Protein AF-A0A950U4D6-F1 (afdb_monomer_lite)

pLDDT: mean 88.66, std 11.43, range [41.78, 97.31]

Structure (mmCIF, N/CA/C/O backbone):
data_AF-A0A950U4D6-F1
#
_entry.id   AF-A0A950U4D6-F1
#
loop_
_atom_site.group_PDB
_atom_site.id
_atom_site.type_symbol
_atom_site.label_atom_id
_atom_site.label_alt_id
_atom_site.label_comp_id
_atom_site.label_asym_id
_atom_site.label_entity_id
_atom_site.label_seq_id
_atom_site.pdbx_PDB_ins_code
_atom_site.Cartn_x
_atom_site.Cartn_y
_atom_site.Cartn_z
_atom_site.occupancy
_atom_site.B_iso_or_equiv
_atom_site.auth_seq_id
_atom_site.auth_comp_id
_atom_site.auth_asym_id
_atom_site.auth_atom_id
_atom_site.pdbx_PDB_model_num
ATOM 1 N N . MET A 1 1 ? -12.242 -14.597 -13.739 1.00 51.59 1 MET A N 1
ATOM 2 C CA . MET A 1 1 ? -12.085 -13.831 -14.988 1.00 51.59 1 MET A CA 1
ATOM 3 C C . MET A 1 1 ? -11.994 -12.369 -14.592 1.00 51.59 1 MET A C 1
ATOM 5 O O . MET A 1 1 ? -12.836 -11.938 -13.807 1.00 51.59 1 MET A O 1
ATOM 9 N N . LEU A 1 2 ? -10.915 -11.690 -14.978 1.00 62.03 2 LEU A N 1
ATOM 10 C CA . LEU A 1 2 ? -10.779 -10.239 -14.820 1.00 62.03 2 LEU A CA 1
ATOM 11 C C . LEU A 1 2 ? -11.872 -9.569 -15.661 1.00 62.03 2 LEU A C 1
ATOM 13 O O . LEU A 1 2 ? -12.294 -10.150 -16.662 1.00 62.03 2 LEU A O 1
ATOM 17 N N . ASP A 1 3 ? -12.410 -8.440 -15.212 1.00 77.00 3 ASP A N 1
ATOM 18 C CA . ASP A 1 3 ? -13.328 -7.679 -16.060 1.00 77.00 3 ASP A CA 1
ATOM 19 C C . ASP A 1 3 ? -12.555 -6.725 -16.990 1.00 77.00 3 ASP A C 1
ATOM 21 O O . ASP A 1 3 ? -11.350 -6.532 -16.849 1.00 77.00 3 ASP A O 1
ATOM 25 N N . GLY A 1 4 ? -13.233 -6.128 -17.973 1.00 64.38 4 GLY A N 1
ATOM 26 C CA . GLY A 1 4 ? -12.565 -5.262 -18.954 1.00 64.38 4 GLY A CA 1
ATOM 27 C C . GLY A 1 4 ? -11.947 -3.984 -18.365 1.00 64.38 4 GLY A C 1
ATOM 28 O O . GLY A 1 4 ? -11.160 -3.330 -19.041 1.00 64.38 4 GLY A O 1
ATOM 29 N N . ARG A 1 5 ? -12.288 -3.601 -17.123 1.00 72.31 5 ARG A N 1
ATOM 30 C CA . ARG A 1 5 ? -11.615 -2.499 -16.416 1.00 72.31 5 ARG A CA 1
ATOM 31 C C . ARG A 1 5 ? -10.352 -2.990 -15.727 1.00 72.31 5 ARG A C 1
ATOM 33 O O . ARG A 1 5 ? -9.352 -2.280 -15.763 1.00 72.31 5 ARG A O 1
ATOM 40 N N . ASP A 1 6 ? -10.398 -4.187 -15.146 1.00 75.81 6 ASP A N 1
ATOM 41 C CA . ASP A 1 6 ? -9.223 -4.840 -14.575 1.00 75.81 6 ASP A CA 1
ATOM 42 C C . ASP A 1 6 ? -8.119 -4.979 -15.645 1.00 75.81 6 ASP A C 1
ATOM 44 O O . ASP A 1 6 ? -6.973 -4.631 -15.390 1.00 75.81 6 ASP A O 1
ATOM 48 N N . GLU A 1 7 ? -8.459 -5.413 -16.864 1.00 75.00 7 GLU A N 1
ATOM 49 C CA . GLU A 1 7 ? -7.490 -5.574 -17.965 1.00 75.00 7 GLU A CA 1
ATOM 50 C C . GLU A 1 7 ? -6.822 -4.253 -18.377 1.00 75.00 7 GLU A C 1
ATOM 52 O O . GLU A 1 7 ? -5.604 -4.209 -18.530 1.00 75.00 7 GLU A O 1
ATOM 57 N N . LEU A 1 8 ? -7.588 -3.161 -18.476 1.00 72.75 8 LEU A N 1
ATOM 58 C CA . LEU A 1 8 ? -7.057 -1.844 -18.844 1.00 72.75 8 LEU A CA 1
ATOM 59 C C . LEU A 1 8 ? -6.058 -1.309 -17.803 1.00 72.75 8 LEU A C 1
ATOM 61 O O . LEU A 1 8 ? -5.018 -0.767 -18.161 1.00 72.75 8 LEU A O 1
ATOM 65 N N . VAL A 1 9 ? -6.347 -1.498 -16.511 1.00 77.50 9 VAL A N 1
ATOM 66 C CA . VAL A 1 9 ? -5.447 -1.080 -15.421 1.00 77.50 9 VAL A CA 1
ATOM 67 C C . VAL A 1 9 ? -4.140 -1.871 -15.448 1.00 77.50 9 VAL A C 1
ATOM 69 O O . VAL A 1 9 ? -3.069 -1.310 -15.219 1.00 77.50 9 VAL A O 1
ATOM 72 N N . LEU A 1 10 ? -4.213 -3.177 -15.718 1.00 80.56 10 LEU A N 1
ATOM 73 C CA . LEU A 1 10 ? -3.020 -4.016 -15.819 1.00 80.56 10 LEU A CA 1
ATOM 74 C C . LEU A 1 10 ? -2.191 -3.649 -17.059 1.00 80.56 10 LEU A C 1
ATOM 76 O O . LEU A 1 10 ? -0.965 -3.616 -16.975 1.00 80.56 10 LEU A O 1
ATOM 80 N N . ASP A 1 11 ? -2.839 -3.314 -18.175 1.00 80.25 11 ASP A N 1
ATOM 81 C CA . ASP A 1 11 ? -2.165 -2.844 -19.388 1.00 80.25 11 ASP A CA 1
ATOM 82 C C . ASP A 1 11 ? -1.452 -1.500 -19.173 1.00 80.25 11 ASP A C 1
ATOM 84 O O . ASP A 1 11 ? -0.295 -1.361 -19.577 1.00 80.25 11 ASP A O 1
ATOM 88 N N . ASP A 1 12 ? -2.090 -0.546 -18.488 1.00 80.25 12 ASP A N 1
ATOM 89 C CA . ASP A 1 12 ? -1.487 0.748 -18.136 1.00 80.25 12 ASP A CA 1
ATOM 90 C C . ASP A 1 12 ? -0.263 0.572 -17.225 1.00 80.25 12 ASP A C 1
ATOM 92 O O . ASP A 1 12 ? 0.761 1.237 -17.391 1.00 80.25 12 ASP A O 1
ATOM 96 N N . LEU A 1 13 ? -0.326 -0.375 -16.283 1.00 83.44 13 LEU A N 1
ATOM 97 C CA . LEU A 1 13 ? 0.818 -0.727 -15.443 1.00 83.44 13 LEU A CA 1
ATOM 98 C C . LEU A 1 13 ? 1.955 -1.372 -16.243 1.00 83.44 13 LEU A C 1
ATOM 100 O O . LEU A 1 13 ? 3.110 -1.253 -15.849 1.00 83.44 13 LEU A O 1
ATOM 104 N N . MET A 1 14 ? 1.674 -2.033 -17.364 1.00 84.25 14 MET A N 1
ATOM 105 C CA . MET A 1 14 ? 2.697 -2.712 -18.165 1.00 84.25 14 MET A CA 1
ATOM 106 C C . MET A 1 14 ? 3.239 -1.880 -19.328 1.00 84.25 14 MET A C 1
ATOM 108 O O . MET A 1 14 ? 4.157 -2.335 -20.014 1.00 84.25 14 MET A O 1
ATOM 112 N N . ARG A 1 15 ? 2.704 -0.680 -19.574 1.00 73.12 15 ARG A N 1
ATOM 113 C CA . ARG A 1 15 ? 3.118 0.164 -20.697 1.00 73.12 15 ARG A CA 1
ATOM 114 C C . ARG A 1 15 ? 3.259 1.617 -20.277 1.00 73.12 15 ARG A C 1
ATOM 116 O O . ARG A 1 15 ? 2.273 2.343 -20.218 1.00 73.12 15 ARG A O 1
ATOM 123 N N . ASP A 1 16 ? 4.497 2.078 -20.129 1.00 65.50 16 ASP A N 1
ATOM 124 C CA . ASP A 1 16 ? 4.794 3.482 -20.377 1.00 65.50 16 ASP A CA 1
ATOM 125 C C . ASP A 1 16 ? 5.305 3.659 -21.819 1.00 65.50 16 ASP A C 1
ATOM 127 O O . ASP A 1 16 ? 5.953 2.788 -22.403 1.00 65.50 16 ASP A O 1
ATOM 131 N N . GLY A 1 17 ? 4.972 4.784 -22.454 1.00 60.47 17 GLY A N 1
ATOM 132 C CA . GLY A 1 17 ? 5.409 5.093 -23.823 1.00 60.47 17 GLY A CA 1
ATOM 133 C C . GLY A 1 17 ? 6.928 5.295 -23.975 1.00 60.47 17 GLY A C 1
ATOM 134 O O . GLY A 1 17 ? 7.375 5.681 -25.054 1.00 60.47 17 GLY A O 1
ATOM 135 N N . SER A 1 18 ? 7.710 5.065 -22.914 1.00 62.53 18 SER A N 1
ATOM 136 C CA . SER A 1 18 ? 9.160 5.258 -22.804 1.00 62.53 18 SER A CA 1
ATOM 137 C C . SER A 1 18 ? 9.949 3.953 -22.629 1.00 62.53 18 SER A C 1
ATOM 139 O O . SER A 1 18 ? 11.169 4.002 -22.467 1.00 62.53 18 SER A O 1
ATOM 141 N N . GLY A 1 19 ? 9.296 2.790 -22.718 1.00 65.06 19 GLY A N 1
ATOM 142 C CA . GLY A 1 19 ? 9.954 1.480 -22.681 1.00 65.06 19 GLY A CA 1
ATOM 143 C C . GLY A 1 19 ? 10.182 0.905 -21.279 1.00 65.06 19 GLY A C 1
ATOM 144 O O . GLY A 1 19 ? 10.827 -0.137 -21.172 1.00 65.06 19 GLY A O 1
ATOM 145 N N . HIS A 1 20 ? 9.642 1.539 -20.234 1.00 69.44 20 HIS A N 1
ATOM 146 C CA . HIS A 1 20 ? 9.528 0.978 -18.884 1.00 69.44 20 HIS A CA 1
ATOM 147 C C . HIS A 1 20 ? 8.055 0.610 -18.608 1.00 69.44 20 HIS A C 1
ATOM 149 O O . HIS A 1 20 ? 7.161 0.899 -19.412 1.00 69.44 20 HIS A O 1
ATOM 155 N N . GLY A 1 21 ? 7.772 -0.083 -17.501 1.00 83.88 21 GLY A N 1
ATOM 156 C CA . GLY A 1 21 ? 6.380 -0.239 -17.066 1.00 83.88 21 GLY A CA 1
ATOM 157 C C . GLY A 1 21 ? 5.803 1.083 -16.553 1.00 83.88 21 GLY A C 1
ATOM 158 O O . GLY A 1 21 ? 6.521 2.061 -16.357 1.00 83.88 21 GLY A O 1
ATOM 159 N N . GLY A 1 22 ? 4.493 1.117 -16.332 1.00 89.56 22 GLY A N 1
ATOM 160 C CA . GLY A 1 22 ? 3.779 2.302 -15.867 1.00 89.56 22 GLY A CA 1
ATOM 161 C C . GLY A 1 22 ? 4.331 2.844 -14.545 1.00 89.56 22 GLY A C 1
ATOM 162 O O . GLY A 1 22 ? 4.757 2.084 -13.668 1.00 89.56 22 GLY A O 1
ATOM 163 N N . ALA A 1 23 ? 4.307 4.169 -14.390 1.00 91.62 23 ALA A N 1
ATOM 164 C CA . ALA A 1 23 ? 4.729 4.837 -13.164 1.00 91.62 23 ALA A CA 1
ATOM 165 C C . ALA A 1 23 ? 3.799 4.482 -11.992 1.00 91.62 23 ALA A C 1
ATOM 167 O O . ALA A 1 23 ? 2.574 4.548 -12.105 1.00 91.62 23 ALA A O 1
ATOM 168 N N . VAL A 1 24 ? 4.387 4.158 -10.842 1.00 92.19 24 VAL A N 1
ATOM 169 C CA . VAL A 1 24 ? 3.673 3.759 -9.627 1.00 92.19 24 VAL A CA 1
ATOM 170 C C . VAL A 1 24 ? 4.097 4.646 -8.462 1.00 92.19 24 VAL A C 1
ATOM 172 O O . VAL A 1 24 ? 5.283 4.902 -8.247 1.00 92.19 24 VAL A O 1
ATOM 175 N N . ALA A 1 25 ? 3.117 5.081 -7.670 1.00 94.81 25 ALA A N 1
ATOM 176 C CA . ALA A 1 25 ? 3.345 5.690 -6.367 1.00 94.81 25 ALA A CA 1
ATOM 177 C C . ALA A 1 25 ? 2.569 4.919 -5.291 1.00 94.81 25 ALA A C 1
ATOM 179 O O . ALA A 1 25 ? 1.354 4.766 -5.397 1.00 94.81 25 ALA A O 1
ATOM 180 N N . VAL A 1 26 ? 3.263 4.450 -4.250 1.00 95.12 26 VAL A N 1
ATOM 181 C CA . VAL A 1 26 ? 2.666 3.720 -3.120 1.00 95.12 26 VAL A CA 1
ATOM 182 C C . VAL A 1 26 ? 2.927 4.491 -1.838 1.00 95.12 26 VAL A C 1
ATOM 184 O O . VAL A 1 26 ? 4.080 4.711 -1.476 1.00 95.12 26 VAL A O 1
ATOM 187 N N . THR A 1 27 ? 1.867 4.883 -1.135 1.00 95.38 27 THR A N 1
ATOM 188 C CA . THR A 1 27 ? 1.973 5.484 0.199 1.00 95.38 27 THR A CA 1
ATOM 189 C C . THR A 1 27 ? 1.655 4.435 1.254 1.00 95.38 27 THR A C 1
ATOM 191 O O . THR A 1 27 ? 0.602 3.804 1.205 1.00 95.38 27 THR A O 1
ATOM 194 N N . VAL A 1 28 ? 2.548 4.284 2.227 1.00 93.88 28 VAL A N 1
ATOM 195 C CA . VAL A 1 28 ? 2.353 3.441 3.410 1.00 93.88 28 VAL A CA 1
ATOM 196 C C . VAL A 1 28 ? 2.293 4.352 4.627 1.00 93.88 28 VAL A C 1
ATOM 198 O O . VAL A 1 28 ? 3.142 5.231 4.7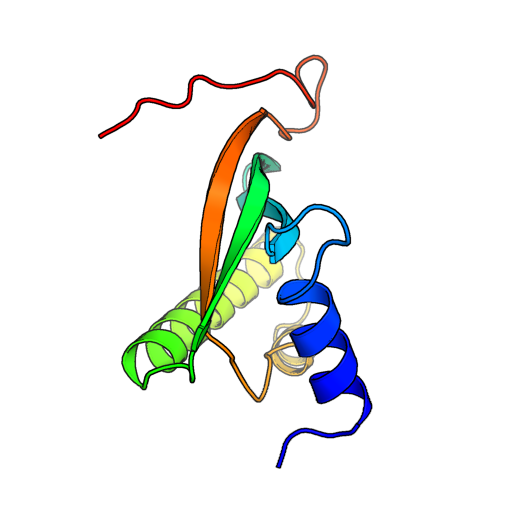73 1.00 93.88 28 VAL A O 1
ATOM 201 N N . ALA A 1 29 ? 1.299 4.152 5.490 1.00 93.81 29 ALA A N 1
ATOM 202 C CA . ALA A 1 29 ? 1.103 4.956 6.690 1.00 93.81 29 ALA A CA 1
ATOM 203 C C . ALA A 1 29 ? 0.761 4.080 7.898 1.00 93.81 29 ALA A C 1
ATOM 205 O O . ALA A 1 29 ? -0.018 3.135 7.788 1.00 93.81 29 ALA A O 1
ATOM 206 N N . ASP A 1 30 ? 1.315 4.430 9.056 1.00 92.81 30 ASP A N 1
ATOM 207 C CA . ASP A 1 30 ? 0.857 3.931 10.351 1.00 92.81 30 ASP A CA 1
ATOM 208 C C . ASP A 1 30 ? -0.331 4.785 10.797 1.00 92.81 30 ASP A C 1
ATOM 210 O O . ASP A 1 30 ? -0.173 5.958 11.135 1.00 92.81 30 ASP A O 1
ATOM 214 N N . VAL A 1 31 ? -1.530 4.206 10.801 1.00 89.75 31 VAL A N 1
ATOM 215 C CA . VAL A 1 31 ? -2.770 4.933 11.116 1.00 89.75 31 VAL A CA 1
ATOM 216 C C . VAL A 1 31 ? -2.835 5.449 12.555 1.00 89.75 31 VAL A C 1
ATOM 218 O O . VAL A 1 31 ? -3.596 6.373 12.829 1.00 89.75 31 VAL A O 1
ATOM 221 N N . ARG A 1 32 ? -2.023 4.904 13.469 1.00 89.62 32 ARG A N 1
ATOM 222 C CA . ARG A 1 32 ? -1.999 5.313 14.883 1.00 89.62 32 ARG A CA 1
ATOM 223 C C . ARG A 1 32 ? -1.058 6.485 15.126 1.00 89.62 32 ARG A C 1
ATOM 225 O O . ARG A 1 32 ? -1.306 7.307 16.001 1.00 89.62 32 ARG A O 1
ATOM 232 N N . THR A 1 33 ? 0.042 6.556 14.374 1.00 91.31 33 THR A N 1
ATOM 233 C CA . THR A 1 33 ? 1.072 7.599 14.545 1.00 91.31 33 THR A CA 1
ATOM 234 C C . THR A 1 33 ? 1.101 8.627 13.416 1.00 91.31 33 THR A C 1
ATOM 236 O O . THR A 1 33 ? 1.790 9.640 13.534 1.00 91.31 33 THR A O 1
ATOM 239 N N . LEU A 1 34 ? 0.376 8.368 12.325 1.00 91.81 34 LEU A N 1
ATOM 240 C CA . LEU A 1 34 ? 0.364 9.118 11.065 1.00 91.81 34 LEU A CA 1
ATOM 241 C C . LEU A 1 34 ? 1.736 9.244 10.388 1.00 91.81 34 LEU A C 1
ATOM 243 O O . LEU A 1 34 ? 1.899 10.020 9.445 1.00 91.81 34 LEU A O 1
ATOM 247 N N . ARG A 1 35 ? 2.729 8.470 10.836 1.00 94.88 35 ARG A N 1
ATOM 248 C CA . ARG A 1 35 ? 4.014 8.357 10.146 1.00 94.88 35 ARG A CA 1
ATOM 249 C C . ARG A 1 35 ? 3.782 7.696 8.802 1.00 94.88 35 ARG A C 1
ATOM 251 O O . ARG A 1 35 ? 3.162 6.634 8.745 1.00 94.88 35 ARG A O 1
ATOM 258 N N . ALA A 1 36 ? 4.287 8.309 7.740 1.00 96.56 36 ALA A N 1
ATOM 259 C CA . ALA A 1 36 ? 4.063 7.813 6.394 1.00 96.56 36 ALA A CA 1
ATOM 260 C C . ALA A 1 36 ? 5.298 7.963 5.509 1.00 96.56 36 ALA A C 1
ATOM 262 O O . ALA A 1 36 ? 6.071 8.912 5.634 1.00 96.56 36 ALA A O 1
ATOM 263 N N . VAL A 1 37 ? 5.450 7.022 4.583 1.00 96.94 37 VAL A N 1
ATOM 264 C CA . VAL A 1 37 ? 6.458 7.039 3.524 1.00 96.94 37 VAL A CA 1
ATOM 265 C C . VAL A 1 37 ? 5.765 6.826 2.185 1.00 96.94 37 VAL A C 1
ATOM 267 O O . VAL A 1 37 ? 4.831 6.030 2.085 1.00 96.94 37 VAL A O 1
ATOM 270 N N . GLN A 1 38 ? 6.211 7.534 1.151 1.00 97.31 38 GLN A N 1
ATOM 271 C CA . GLN A 1 38 ? 5.807 7.269 -0.224 1.00 97.31 38 GLN A CA 1
ATOM 272 C C . GLN A 1 38 ? 6.984 6.773 -1.041 1.00 97.31 38 GLN A C 1
ATOM 274 O O . GLN A 1 38 ? 8.051 7.379 -1.074 1.00 97.31 38 GLN A O 1
ATOM 279 N N . LEU A 1 39 ? 6.729 5.679 -1.734 1.00 96.62 39 LEU A N 1
ATOM 280 C CA . LEU A 1 39 ? 7.581 5.078 -2.732 1.00 96.62 39 LEU A CA 1
ATOM 281 C C . LEU A 1 39 ? 7.132 5.551 -4.110 1.00 96.62 39 LEU A C 1
ATOM 283 O O . LEU A 1 39 ? 5.936 5.526 -4.399 1.00 96.62 39 LEU A O 1
ATOM 287 N N . LYS A 1 40 ? 8.075 5.964 -4.952 1.00 95.19 40 LYS A N 1
ATOM 288 C CA . LYS A 1 40 ? 7.841 6.218 -6.376 1.00 95.19 40 LYS A CA 1
ATOM 289 C C . LYS A 1 40 ? 8.752 5.335 -7.203 1.00 95.19 40 LYS A C 1
ATOM 291 O O . LYS A 1 40 ? 9.896 5.092 -6.822 1.00 95.19 40 LYS A O 1
ATOM 296 N N . GLY A 1 41 ? 8.227 4.862 -8.317 1.00 93.81 41 GLY A N 1
ATOM 297 C CA . GLY A 1 41 ? 8.921 3.916 -9.162 1.00 93.81 41 GLY A CA 1
ATOM 298 C C . GLY A 1 41 ? 8.150 3.615 -10.431 1.00 93.81 41 GLY A C 1
ATOM 299 O O . GLY A 1 41 ? 7.214 4.331 -10.797 1.00 93.81 41 GLY A O 1
ATOM 300 N N . HIS A 1 42 ? 8.495 2.496 -11.044 1.00 93.31 42 HIS A N 1
ATOM 301 C CA . HIS A 1 42 ? 7.800 1.958 -12.201 1.00 93.31 42 HIS A CA 1
ATOM 302 C C . HIS A 1 42 ? 7.588 0.455 -12.037 1.00 93.31 42 HIS A C 1
ATOM 304 O O . HIS A 1 42 ? 8.387 -0.250 -11.409 1.00 93.31 42 HIS A O 1
ATOM 310 N N . ALA A 1 43 ? 6.480 -0.048 -12.572 1.00 93.44 43 ALA A N 1
ATOM 311 C CA . ALA A 1 43 ? 6.224 -1.478 -12.577 1.00 93.44 43 ALA A CA 1
ATOM 312 C C . ALA A 1 43 ? 7.263 -2.195 -13.458 1.00 93.44 43 ALA A C 1
ATOM 314 O O . ALA A 1 43 ? 7.604 -1.748 -14.549 1.00 93.44 43 ALA A O 1
ATOM 315 N N . LEU A 1 44 ? 7.774 -3.323 -12.979 1.00 91.56 44 LEU A N 1
ATOM 316 C CA . LEU A 1 44 ? 8.651 -4.208 -13.745 1.00 91.56 44 LEU A CA 1
ATOM 317 C C . LEU A 1 44 ? 7.863 -5.351 -14.370 1.00 91.56 44 LEU A C 1
ATOM 319 O O . LEU A 1 44 ? 8.114 -5.738 -15.509 1.00 91.56 44 LEU A O 1
ATOM 323 N N . ARG A 1 45 ? 6.946 -5.933 -13.594 1.00 89.38 45 ARG A N 1
ATOM 324 C CA . ARG A 1 45 ? 6.093 -7.035 -14.033 1.00 89.38 45 ARG A CA 1
ATOM 325 C C . ARG A 1 45 ? 4.894 -7.217 -13.118 1.00 89.38 45 ARG A C 1
ATOM 327 O O . ARG A 1 45 ? 4.954 -6.919 -11.923 1.00 89.38 45 ARG A O 1
ATOM 334 N N . LEU A 1 46 ? 3.845 -7.780 -13.701 1.00 90.69 46 LEU A N 1
ATOM 335 C CA . LEU A 1 46 ? 2.658 -8.254 -13.009 1.00 90.69 46 LEU A CA 1
ATOM 336 C C . LEU A 1 46 ? 2.641 -9.778 -13.019 1.00 90.69 46 LEU A C 1
ATOM 338 O O . LEU A 1 46 ? 2.936 -10.410 -14.033 1.00 90.69 46 LEU A O 1
ATOM 342 N N . GLU A 1 47 ? 2.280 -10.361 -11.886 1.00 91.75 47 GLU A N 1
ATOM 343 C CA . GLU A 1 47 ? 2.221 -11.802 -11.683 1.00 91.75 47 GLU A CA 1
ATOM 344 C C . GLU A 1 47 ? 0.912 -12.172 -10.971 1.00 91.75 47 GLU A C 1
ATOM 346 O O . GLU A 1 47 ? 0.370 -11.371 -10.198 1.00 91.75 47 GLU A O 1
ATOM 351 N N . PRO A 1 48 ? 0.373 -13.384 -11.190 1.00 92.75 48 PRO A N 1
ATOM 352 C CA . PRO A 1 48 ? -0.715 -13.885 -10.363 1.00 92.75 48 PRO A CA 1
ATOM 353 C C . PRO A 1 48 ? -0.317 -13.857 -8.884 1.00 92.75 48 PRO A C 1
ATOM 355 O O . PRO A 1 48 ? 0.770 -14.311 -8.529 1.00 92.75 48 PRO A O 1
ATOM 358 N N . ALA A 1 49 ? -1.203 -13.357 -8.019 1.00 94.25 49 ALA A N 1
ATOM 359 C CA . ALA A 1 49 ? 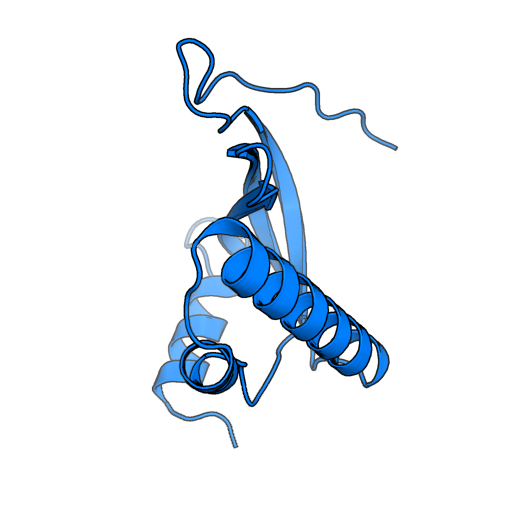-0.964 -13.407 -6.582 1.00 94.25 49 ALA A CA 1
ATOM 360 C C . ALA A 1 49 ? -0.863 -14.865 -6.114 1.00 94.25 49 ALA A C 1
ATOM 362 O O . ALA A 1 49 ? -1.714 -15.703 -6.433 1.00 94.25 49 ALA A O 1
ATOM 363 N N . THR A 1 50 ? 0.177 -15.167 -5.346 1.00 96.00 50 THR A N 1
ATOM 364 C CA . THR A 1 50 ? 0.360 -16.492 -4.759 1.00 96.00 50 THR A CA 1
ATOM 365 C C . THR A 1 50 ? -0.541 -16.665 -3.531 1.00 96.00 50 THR A C 1
ATOM 367 O O . THR A 1 50 ? -0.991 -15.676 -2.945 1.00 96.00 50 THR A O 1
ATOM 370 N N . PRO A 1 51 ? -0.777 -17.903 -3.056 1.00 96.12 51 PRO A N 1
ATOM 371 C CA . PRO A 1 51 ? -1.483 -18.120 -1.792 1.00 96.12 51 PRO A CA 1
ATOM 372 C C . PRO A 1 51 ? -0.838 -17.388 -0.603 1.00 96.12 51 PRO A C 1
ATOM 374 O O . PRO A 1 51 ? -1.544 -16.911 0.280 1.00 96.12 51 PRO A O 1
ATOM 377 N N . VAL A 1 52 ? 0.493 -17.246 -0.614 1.00 96.31 52 VAL A N 1
ATOM 378 C CA . VAL A 1 52 ? 1.245 -16.509 0.413 1.00 96.31 52 VAL A CA 1
ATOM 379 C C . VAL A 1 52 ? 0.944 -15.010 0.357 1.00 96.31 52 VAL A C 1
ATOM 381 O O . VAL A 1 52 ? 0.824 -14.373 1.403 1.00 96.31 52 VAL A O 1
ATOM 384 N N . ASP A 1 53 ? 0.791 -14.435 -0.836 1.00 95.62 53 ASP A N 1
ATOM 385 C CA . ASP A 1 53 ? 0.421 -13.022 -0.988 1.00 95.62 53 ASP A CA 1
ATOM 386 C C . ASP A 1 53 ? -0.996 -12.765 -0.478 1.00 95.62 53 ASP A C 1
ATOM 388 O O . ASP A 1 53 ? -1.227 -11.789 0.233 1.00 95.62 53 ASP A O 1
ATOM 392 N N . VAL A 1 54 ? -1.927 -13.676 -0.777 1.00 95.56 54 VAL A N 1
ATOM 393 C CA . VAL A 1 54 ? -3.312 -13.602 -0.291 1.00 95.56 54 VAL A CA 1
ATOM 394 C C . VAL A 1 54 ? -3.362 -13.690 1.236 1.00 95.56 54 VAL A C 1
ATOM 396 O O . VAL A 1 54 ? -4.054 -12.897 1.870 1.00 95.56 54 VAL A O 1
ATOM 399 N N . GLU A 1 55 ? -2.597 -14.597 1.848 1.00 95.75 55 GLU A N 1
ATOM 400 C CA . GLU A 1 55 ? -2.512 -14.709 3.309 1.00 95.75 55 GLU A CA 1
ATOM 401 C C . GLU A 1 55 ? -1.919 -13.442 3.948 1.00 95.75 55 GLU A C 1
ATOM 403 O O . GLU A 1 55 ? -2.432 -12.938 4.950 1.00 95.75 55 GLU A O 1
ATOM 408 N N . ARG A 1 56 ? -0.859 -12.882 3.351 1.00 95.50 56 ARG A N 1
ATOM 409 C CA . ARG A 1 56 ? -0.255 -11.619 3.803 1.00 95.50 56 ARG A CA 1
ATOM 410 C C . ARG A 1 56 ? -1.235 -10.457 3.701 1.00 95.50 56 ARG A C 1
ATOM 412 O O . ARG A 1 56 ? -1.328 -9.679 4.647 1.00 95.50 56 ARG A O 1
ATOM 419 N N . ALA A 1 57 ? -1.963 -10.352 2.591 1.00 95.44 57 ALA A N 1
ATOM 420 C CA . ALA A 1 57 ? -2.971 -9.320 2.392 1.00 95.44 57 ALA A CA 1
ATOM 421 C C . ALA A 1 57 ? -4.122 -9.460 3.397 1.00 95.44 57 ALA A C 1
ATOM 423 O O . ALA A 1 57 ? -4.532 -8.463 3.981 1.00 95.44 57 ALA A O 1
ATOM 424 N N . ALA A 1 58 ? -4.589 -10.685 3.660 1.00 95.12 58 ALA A N 1
ATOM 425 C CA . ALA A 1 58 ? -5.628 -10.944 4.653 1.00 95.12 58 ALA A CA 1
ATOM 426 C C . ALA A 1 58 ? -5.194 -10.508 6.060 1.00 95.12 58 ALA A C 1
ATOM 428 O O . ALA A 1 58 ? -5.937 -9.792 6.730 1.00 95.12 58 ALA A O 1
ATOM 429 N N . ARG A 1 59 ? -3.972 -10.869 6.479 1.00 95.88 59 ARG A N 1
ATOM 430 C CA . ARG A 1 59 ? -3.413 -10.432 7.767 1.00 95.88 59 ARG A CA 1
ATOM 431 C C . ARG A 1 59 ? -3.274 -8.911 7.840 1.00 95.88 59 ARG A C 1
ATOM 433 O O . ARG A 1 59 ? -3.711 -8.315 8.815 1.00 95.88 59 ARG A O 1
ATOM 440 N N . PHE A 1 60 ? -2.719 -8.284 6.803 1.00 94.19 60 PHE A N 1
ATOM 441 C CA . PHE A 1 60 ? -2.590 -6.826 6.745 1.00 94.19 60 PHE A CA 1
ATOM 442 C C . PHE A 1 60 ? -3.952 -6.127 6.850 1.00 94.19 60 PHE A C 1
ATOM 444 O O . PHE A 1 60 ? -4.098 -5.187 7.625 1.00 94.19 60 PHE A O 1
ATOM 451 N N . CYS A 1 61 ? -4.958 -6.586 6.098 1.00 95.44 61 CYS A N 1
ATOM 452 C CA . CYS A 1 61 ? -6.302 -6.020 6.159 1.00 95.44 61 CYS A CA 1
ATOM 453 C C . CYS A 1 61 ? -6.913 -6.17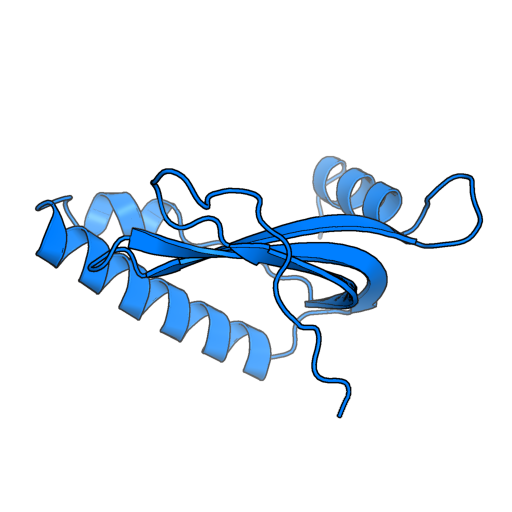6 7.555 1.00 95.44 61 CYS A C 1
ATOM 455 O O . CYS A 1 61 ? -7.507 -5.226 8.053 1.00 95.44 61 CYS A O 1
ATOM 457 N N . ASP A 1 62 ? -6.754 -7.332 8.199 1.00 95.75 62 ASP A N 1
ATOM 458 C CA . ASP A 1 62 ? -7.271 -7.565 9.548 1.00 95.75 62 ASP A CA 1
ATOM 459 C C . ASP A 1 62 ? -6.627 -6.644 10.600 1.00 95.75 62 ASP A C 1
ATOM 461 O O . ASP A 1 62 ? -7.331 -6.021 11.404 1.00 95.75 62 ASP A O 1
ATOM 465 N N . GLU A 1 63 ? -5.301 -6.503 10.550 1.00 94.25 63 GLU A N 1
ATOM 466 C CA . GLU A 1 63 ? -4.534 -5.599 11.414 1.00 94.25 63 GLU A CA 1
ATOM 467 C C . GLU A 1 63 ? -4.934 -4.136 11.175 1.00 94.25 63 GLU A C 1
ATOM 469 O O . GLU A 1 63 ? -5.271 -3.425 12.121 1.00 94.25 63 GLU A O 1
ATOM 474 N N . PHE A 1 64 ? -4.998 -3.703 9.913 1.00 93.50 64 PHE A N 1
ATOM 475 C CA . PHE A 1 64 ? -5.403 -2.346 9.540 1.00 93.50 64 PHE A CA 1
ATOM 476 C C . PHE A 1 64 ? -6.827 -2.016 10.004 1.00 93.50 64 PHE A C 1
ATOM 478 O O . PHE A 1 64 ? -7.063 -0.961 10.590 1.00 93.50 64 PHE A O 1
ATOM 485 N N . ILE A 1 65 ? -7.782 -2.923 9.780 1.00 95.88 65 ILE A N 1
ATOM 486 C CA . ILE A 1 65 ? -9.173 -2.762 10.224 1.00 95.88 65 ILE A CA 1
ATOM 487 C C . ILE A 1 65 ? -9.237 -2.616 11.747 1.00 95.88 65 ILE A C 1
ATOM 489 O O . ILE A 1 65 ? -9.983 -1.779 12.260 1.00 95.88 65 ILE A O 1
ATOM 493 N N . THR A 1 66 ? -8.456 -3.424 12.465 1.00 95.19 66 THR A N 1
ATOM 494 C CA . THR A 1 66 ? -8.374 -3.376 13.927 1.00 95.19 66 THR A CA 1
ATOM 495 C C . THR A 1 66 ? -7.796 -2.049 14.409 1.00 95.19 66 THR A C 1
ATOM 497 O O . THR A 1 66 ? -8.379 -1.425 15.299 1.00 95.19 66 THR A O 1
ATOM 500 N N . ASP A 1 67 ? -6.701 -1.587 13.805 1.00 94.38 67 ASP A N 1
ATOM 501 C CA . ASP A 1 67 ? -6.062 -0.324 14.169 1.00 94.38 67 ASP A CA 1
ATOM 502 C C . ASP A 1 67 ? -6.987 0.875 13.897 1.00 94.38 67 ASP A C 1
ATOM 504 O O . ASP A 1 67 ? -7.137 1.726 14.771 1.00 94.38 67 ASP A O 1
ATOM 508 N N . VAL A 1 68 ? -7.672 0.927 12.746 1.00 94.31 68 VAL A N 1
ATOM 509 C CA . VAL A 1 68 ? -8.639 2.000 12.438 1.00 94.31 68 VAL A CA 1
ATOM 510 C C . VAL A 1 68 ? -9.792 1.989 13.439 1.00 94.31 68 VAL A C 1
ATOM 512 O O . VAL A 1 68 ? -10.045 2.997 14.094 1.00 94.31 68 VAL A O 1
ATOM 515 N N . SER A 1 69 ? -10.443 0.835 13.624 1.00 95.38 69 SER A N 1
ATOM 516 C CA . SER A 1 69 ? -11.593 0.713 14.528 1.00 95.38 69 SER A CA 1
ATOM 517 C C . SER A 1 69 ? -11.242 1.096 15.969 1.00 95.38 69 SER A C 1
ATOM 519 O O . SER A 1 69 ? -12.033 1.751 16.646 1.00 95.38 69 SER A O 1
ATOM 521 N N . THR A 1 70 ? -10.035 0.750 16.422 1.00 94.06 70 THR A N 1
ATOM 522 C CA . THR A 1 70 ? -9.540 1.110 17.758 1.00 94.06 70 THR A CA 1
ATOM 523 C C . THR A 1 70 ? -9.191 2.596 17.868 1.00 94.06 70 THR A C 1
ATOM 525 O O . THR A 1 70 ? -9.392 3.190 18.926 1.00 94.06 70 THR A O 1
ATOM 528 N N . ASN A 1 71 ? -8.660 3.202 16.804 1.00 92.31 71 ASN A N 1
ATOM 529 C CA . ASN A 1 71 ? -8.149 4.571 16.830 1.00 92.31 71 ASN A CA 1
ATOM 530 C C . ASN A 1 71 ? -9.248 5.636 16.694 1.00 92.31 71 ASN A C 1
ATOM 532 O O . ASN A 1 71 ? -9.196 6.649 17.388 1.00 92.31 71 ASN A O 1
ATOM 536 N N . ASP A 1 72 ? -10.238 5.426 15.820 1.00 92.62 72 ASP A N 1
ATOM 537 C CA . ASP A 1 72 ? -11.285 6.423 15.535 1.00 92.62 72 ASP A CA 1
ATOM 538 C C . ASP A 1 72 ? -12.720 5.946 15.821 1.00 92.62 72 ASP A C 1
ATOM 540 O O . ASP A 1 72 ? -13.674 6.715 15.682 1.00 92.62 72 ASP A O 1
ATOM 544 N N . GLY A 1 73 ? -12.886 4.696 16.269 1.00 94.56 73 GLY A N 1
ATOM 545 C CA . GLY A 1 73 ? -14.188 4.121 16.602 1.00 94.56 73 GLY A CA 1
ATOM 546 C C . GLY A 1 73 ? -15.017 3.694 15.390 1.00 94.56 73 GLY A C 1
ATOM 547 O O . GLY A 1 73 ? -16.192 3.353 15.554 1.00 94.56 73 GLY A O 1
ATOM 548 N N . THR A 1 74 ? -14.449 3.691 14.178 1.00 95.62 74 THR A N 1
ATOM 549 C CA . THR A 1 74 ? -15.162 3.233 12.983 1.00 95.62 74 THR A CA 1
ATOM 550 C C . THR A 1 74 ? -15.622 1.785 13.170 1.00 95.62 74 THR A C 1
ATOM 552 O O . THR A 1 74 ? -14.810 0.911 13.498 1.00 95.62 74 THR A O 1
ATOM 555 N N . PRO A 1 75 ? -16.913 1.475 12.943 1.00 96.94 75 PRO A N 1
ATOM 556 C CA . PRO A 1 75 ? -17.404 0.112 13.049 1.00 96.94 75 PRO A CA 1
ATOM 557 C C . PRO A 1 75 ? -16.679 -0.820 12.079 1.00 96.94 75 PRO A C 1
ATOM 559 O O . PRO A 1 75 ? -16.739 -0.640 10.861 1.00 96.94 75 PRO A O 1
ATOM 562 N N . ARG A 1 76 ? -16.058 -1.869 12.619 1.00 95.38 76 ARG A N 1
ATOM 563 C CA . ARG A 1 76 ? -15.323 -2.880 11.850 1.00 95.38 76 ARG A CA 1
ATOM 564 C C . ARG A 1 76 ? -16.114 -3.446 10.662 1.00 95.38 76 ARG A C 1
ATOM 566 O O . ARG A 1 76 ? -15.569 -3.554 9.568 1.00 95.38 76 ARG A O 1
ATOM 573 N N . ALA A 1 77 ? -17.413 -3.693 10.838 1.00 95.12 77 ALA A N 1
ATOM 574 C CA . ALA A 1 77 ? -18.293 -4.204 9.783 1.00 95.12 77 ALA A CA 1
ATOM 575 C C . ALA A 1 77 ? -18.373 -3.298 8.534 1.00 95.12 77 ALA A C 1
ATOM 577 O O . ALA A 1 77 ? -18.687 -3.777 7.445 1.00 95.12 77 ALA A O 1
ATOM 578 N N . LEU A 1 78 ? -18.107 -1.992 8.662 1.00 95.38 78 LEU A N 1
ATOM 579 C CA . LEU A 1 78 ? -18.029 -1.088 7.510 1.00 95.38 78 LEU A CA 1
ATOM 580 C C . LEU A 1 78 ? -16.700 -1.242 6.765 1.00 95.38 78 LEU A C 1
ATOM 582 O O . LEU A 1 78 ? -16.689 -1.220 5.536 1.00 95.38 78 LEU A O 1
ATOM 586 N N . LEU A 1 79 ? -15.603 -1.438 7.496 1.00 94.44 79 LEU A N 1
ATOM 587 C CA . LEU A 1 79 ? -14.258 -1.573 6.937 1.00 94.44 79 LEU A CA 1
ATOM 588 C C . LEU A 1 79 ? -14.043 -2.935 6.267 1.00 94.44 79 LEU A C 1
ATOM 590 O O . LEU A 1 79 ? -13.404 -3.011 5.224 1.00 94.44 79 LEU A O 1
ATOM 594 N N . GLU A 1 80 ? -14.641 -4.003 6.798 1.00 94.56 80 GLU A N 1
ATOM 595 C CA . GLU A 1 80 ? -14.579 -5.349 6.204 1.00 94.56 80 GLU A CA 1
ATOM 596 C C . GLU A 1 80 ? -15.155 -5.397 4.780 1.00 94.56 80 GLU A C 1
ATOM 598 O O . GLU A 1 80 ? -14.736 -6.210 3.961 1.00 94.56 80 GLU A O 1
ATOM 603 N N . ARG A 1 81 ? -16.067 -4.477 4.441 1.00 93.44 81 ARG A N 1
ATOM 604 C CA . ARG A 1 81 ? -16.622 -4.344 3.084 1.00 93.44 81 ARG A CA 1
ATOM 605 C C . ARG A 1 81 ? -15.623 -3.779 2.071 1.00 93.44 81 ARG A C 1
ATOM 607 O O . ARG A 1 81 ? -15.902 -3.830 0.877 1.00 93.44 81 ARG A O 1
ATOM 614 N N . LEU A 1 82 ? -14.509 -3.213 2.537 1.00 91.31 82 LEU A N 1
ATOM 615 C CA . LEU A 1 82 ? -13.449 -2.639 1.704 1.00 91.31 82 LEU A CA 1
ATOM 616 C C . LEU A 1 82 ? -12.336 -3.648 1.393 1.00 91.31 82 LEU A C 1
ATOM 618 O O . LEU A 1 82 ? -11.449 -3.337 0.599 1.00 91.31 82 LEU A O 1
ATOM 622 N N . VAL A 1 83 ? -12.365 -4.840 2.001 1.00 93.56 83 VAL A N 1
ATOM 623 C CA . VAL A 1 83 ? -11.358 -5.878 1.756 1.00 93.56 83 VAL A CA 1
ATOM 624 C C . VAL A 1 83 ? -11.443 -6.338 0.294 1.00 93.56 83 VAL A C 1
ATOM 626 O O . VAL A 1 83 ? -12.517 -6.756 -0.152 1.00 93.56 83 VAL A O 1
ATOM 629 N N . PRO A 1 84 ? -10.339 -6.284 -0.473 1.00 91.50 84 PRO A N 1
ATOM 630 C CA . PRO A 1 84 ? -10.340 -6.742 -1.855 1.00 91.50 84 PRO A CA 1
ATOM 631 C C . PRO A 1 84 ? -10.653 -8.239 -1.963 1.00 91.50 84 PRO A C 1
ATOM 633 O O . PRO A 1 84 ? -10.107 -9.061 -1.236 1.00 91.50 84 PRO A O 1
ATOM 636 N N . GLY A 1 85 ? -11.501 -8.612 -2.922 1.00 90.81 85 GLY A N 1
ATOM 637 C CA . GLY A 1 85 ? -11.816 -10.021 -3.190 1.00 90.81 85 GLY A CA 1
ATOM 638 C C . GLY A 1 85 ? -10.828 -10.725 -4.130 1.00 90.81 85 GLY A C 1
ATOM 639 O O . GLY A 1 85 ? -10.915 -11.938 -4.313 1.00 90.81 85 GLY A O 1
ATOM 640 N N . ARG A 1 86 ? -9.933 -9.977 -4.787 1.00 90.31 86 ARG A N 1
ATOM 641 C CA . ARG A 1 86 ? -8.975 -10.475 -5.787 1.00 90.31 86 ARG A CA 1
ATOM 642 C C . ARG A 1 86 ? -7.677 -9.678 -5.701 1.00 90.31 86 ARG A C 1
ATOM 644 O O . ARG A 1 86 ? -7.715 -8.486 -5.410 1.00 90.31 86 ARG A O 1
ATOM 651 N N . TYR A 1 87 ? -6.561 -10.340 -5.995 1.00 92.38 87 TYR A N 1
ATOM 652 C CA . TYR A 1 87 ? -5.220 -9.770 -5.881 1.00 92.38 87 TYR A CA 1
ATOM 653 C C . TYR A 1 87 ? -4.366 -10.106 -7.107 1.00 92.38 87 TYR A C 1
ATOM 655 O O . TYR A 1 87 ? -4.505 -11.174 -7.705 1.00 92.38 87 TYR A O 1
ATOM 663 N N . VAL A 1 88 ? -3.456 -9.192 -7.434 1.00 92.69 88 VAL A N 1
ATOM 664 C CA . VAL A 1 88 ? -2.371 -9.346 -8.409 1.00 92.69 88 VAL A CA 1
ATOM 665 C C . VAL A 1 88 ? -1.091 -8.881 -7.719 1.00 92.69 88 VAL A C 1
ATOM 667 O O . VAL A 1 88 ? -1.124 -7.909 -6.963 1.00 92.69 88 VAL A O 1
ATOM 670 N N . ALA A 1 89 ? 0.023 -9.570 -7.956 1.00 92.75 89 ALA A N 1
ATOM 671 C CA . ALA A 1 89 ? 1.326 -9.145 -7.469 1.00 92.75 89 ALA A CA 1
ATOM 672 C C . ALA A 1 89 ? 1.972 -8.207 -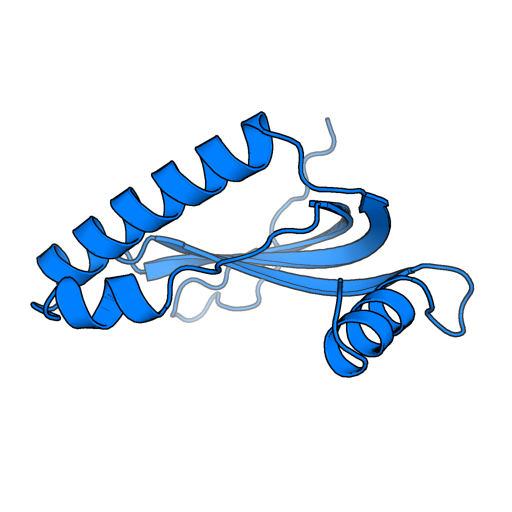8.497 1.00 92.75 89 ALA A C 1
ATOM 674 O O . ALA A 1 89 ? 2.108 -8.557 -9.668 1.00 92.75 89 ALA A O 1
ATOM 675 N N . CYS A 1 90 ? 2.369 -7.011 -8.060 1.00 92.62 90 CYS A N 1
ATOM 676 C CA . CYS A 1 90 ? 3.110 -6.056 -8.877 1.00 92.62 90 CYS A CA 1
ATOM 677 C C . CYS A 1 90 ? 4.521 -5.907 -8.318 1.00 92.62 90 CYS A C 1
ATOM 679 O O . CYS A 1 90 ? 4.703 -5.502 -7.169 1.00 92.62 90 CYS A O 1
ATOM 681 N N . VAL A 1 91 ? 5.519 -6.243 -9.132 1.00 93.12 91 VAL A N 1
ATOM 682 C CA . VAL A 1 91 ? 6.925 -6.012 -8.804 1.00 93.12 91 VAL A CA 1
ATOM 683 C C . VAL A 1 91 ? 7.288 -4.620 -9.296 1.00 93.12 91 VAL A C 1
ATOM 685 O O . VAL A 1 91 ? 7.141 -4.334 -10.481 1.00 93.12 91 VAL A O 1
ATOM 688 N N . VAL A 1 92 ? 7.773 -3.766 -8.398 1.00 93.19 92 VAL A N 1
ATOM 689 C CA . VAL A 1 92 ? 8.078 -2.356 -8.678 1.00 93.19 92 VAL A CA 1
ATOM 690 C C . VAL A 1 92 ? 9.575 -2.115 -8.509 1.00 93.19 92 VAL A C 1
ATOM 692 O O . VAL A 1 92 ? 10.150 -2.495 -7.488 1.00 93.19 92 VAL A O 1
ATOM 695 N N . ALA A 1 93 ? 10.201 -1.473 -9.494 1.00 93.25 93 ALA A N 1
ATOM 696 C CA . ALA A 1 93 ? 11.517 -0.867 -9.332 1.00 93.25 93 ALA A CA 1
ATOM 697 C C . ALA A 1 93 ? 11.350 0.484 -8.642 1.00 93.25 93 ALA A C 1
ATOM 699 O O . ALA A 1 93 ? 10.540 1.307 -9.063 1.00 93.25 93 ALA A O 1
ATOM 700 N N . VAL A 1 94 ? 12.089 0.687 -7.557 1.00 94.12 94 VAL A N 1
ATOM 701 C CA . VAL A 1 94 ? 11.965 1.863 -6.696 1.00 94.12 94 VAL A CA 1
ATOM 702 C C . VAL A 1 94 ? 12.970 2.915 -7.128 1.00 94.12 94 VAL A C 1
ATOM 704 O O . VAL A 1 94 ? 14.172 2.705 -6.995 1.00 94.12 94 VAL A O 1
ATOM 707 N N . ASP A 1 95 ? 12.470 4.062 -7.571 1.00 93.50 95 ASP A N 1
ATOM 708 C CA . ASP A 1 95 ? 13.297 5.184 -8.020 1.00 93.50 95 ASP A CA 1
ATOM 709 C C . ASP A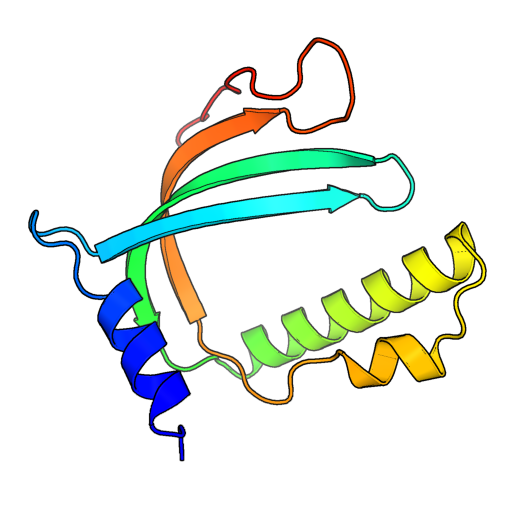 1 95 ? 13.487 6.230 -6.908 1.00 93.50 95 ASP A C 1
ATOM 711 O O . ASP A 1 95 ? 14.443 7.005 -6.922 1.00 93.50 95 ASP A O 1
ATOM 715 N N . GLY A 1 96 ? 12.589 6.263 -5.915 1.00 95.06 96 GLY A N 1
ATOM 716 C CA . GLY A 1 96 ? 12.712 7.179 -4.786 1.00 95.06 96 GLY A CA 1
ATOM 717 C C . GLY A 1 96 ? 11.769 6.901 -3.620 1.00 95.06 96 GLY A C 1
ATOM 718 O O . GLY A 1 96 ? 10.679 6.346 -3.778 1.00 95.06 96 GLY A O 1
ATOM 719 N N . LEU A 1 97 ? 12.196 7.351 -2.441 1.00 97.00 97 LEU A N 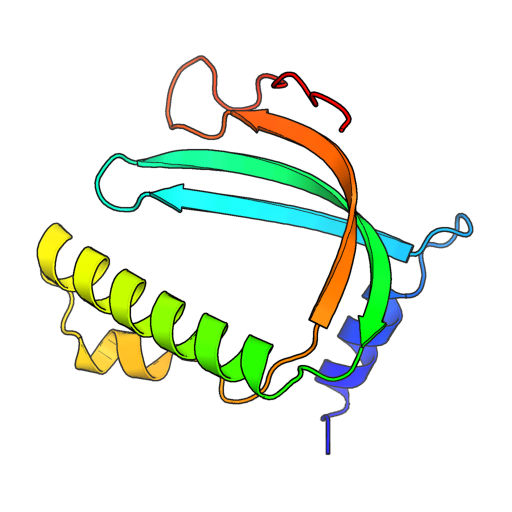1
ATOM 720 C CA . LEU A 1 97 ? 11.434 7.346 -1.195 1.00 97.00 97 LEU A CA 1
ATOM 721 C C . LEU A 1 97 ? 11.247 8.781 -0.699 1.00 97.00 97 LEU A C 1
ATOM 723 O O . LEU A 1 97 ? 12.142 9.611 -0.845 1.00 97.00 97 LEU A O 1
ATOM 727 N N . PHE A 1 98 ? 10.100 9.074 -0.092 1.00 96.69 98 PHE A N 1
ATOM 728 C CA . PHE A 1 98 ? 9.749 10.410 0.389 1.00 96.69 98 PHE A CA 1
ATOM 729 C C . PHE A 1 98 ? 9.028 10.327 1.738 1.00 96.69 98 PHE A C 1
ATOM 731 O O . PHE A 1 98 ? 8.122 9.509 1.895 1.00 96.69 98 PHE A O 1
ATOM 738 N N . ASP A 1 99 ? 9.383 11.191 2.694 1.00 97.00 99 ASP A N 1
ATOM 739 C CA . ASP A 1 99 ? 8.631 11.359 3.946 1.00 97.00 99 ASP A CA 1
ATOM 740 C C . ASP A 1 99 ? 7.252 11.929 3.596 1.00 97.00 99 ASP A C 1
ATOM 742 O O . ASP A 1 99 ? 7.156 12.960 2.938 1.00 97.00 99 ASP A O 1
ATOM 746 N N . GLN A 1 100 ? 6.177 11.252 3.982 1.00 96.56 100 GLN A N 1
ATOM 747 C CA . GLN A 1 100 ? 4.802 11.740 3.824 1.00 96.56 100 GLN A CA 1
ATOM 748 C C . GLN A 1 100 ? 4.117 11.953 5.170 1.00 96.56 100 GLN A C 1
ATOM 750 O O . GLN A 1 100 ? 2.904 12.151 5.229 1.00 96.56 100 GLN A O 1
ATOM 755 N N . THR A 1 101 ? 4.881 11.919 6.260 1.00 96.75 101 THR A N 1
ATOM 756 C CA . THR A 1 101 ? 4.366 12.236 7.585 1.00 96.75 101 THR A CA 1
ATOM 757 C C . THR A 1 101 ? 3.851 13.677 7.573 1.00 96.75 101 THR A C 1
ATOM 759 O O . THR A 1 101 ? 4.611 14.582 7.206 1.00 96.75 101 THR A O 1
ATOM 762 N N . PRO A 1 102 ? 2.588 13.928 7.965 1.00 94.06 102 PRO A N 1
ATOM 763 C CA . PRO A 1 102 ? 2.036 15.274 7.982 1.00 94.06 102 PRO A CA 1
ATOM 764 C C . PRO A 1 102 ? 2.925 16.239 8.772 1.00 94.06 102 PRO A C 1
ATOM 766 O O . PRO A 1 102 ? 3.232 16.015 9.943 1.00 94.06 102 PRO A O 1
ATOM 769 N N . GLY A 1 103 ? 3.347 17.323 8.124 1.00 94.31 103 GLY A N 1
ATOM 770 C CA . GLY A 1 103 ? 4.209 18.333 8.725 1.00 94.31 103 GLY A CA 1
ATOM 771 C C . GLY A 1 103 ? 5.148 18.994 7.714 1.00 94.31 103 GLY A C 1
ATOM 772 O O . GLY A 1 103 ? 5.102 18.688 6.523 1.00 94.31 103 GLY A O 1
ATOM 773 N N . PRO A 1 104 ? 6.039 19.891 8.173 1.00 93.69 104 PRO A N 1
ATOM 774 C CA . PRO A 1 104 ? 6.894 20.703 7.297 1.00 93.69 104 PRO A CA 1
ATOM 775 C C . PRO A 1 104 ? 7.877 19.919 6.416 1.00 93.69 104 PRO A C 1
ATOM 777 O O . PRO A 1 104 ? 8.450 20.492 5.496 1.00 93.69 104 PRO A O 1
ATOM 780 N N . ARG A 1 105 ? 8.111 18.634 6.715 1.00 90.69 105 ARG A N 1
ATOM 781 C CA . ARG A 1 105 ? 9.013 17.755 5.953 1.00 90.69 105 ARG A CA 1
ATOM 782 C C . ARG A 1 105 ? 8.282 16.813 4.989 1.00 90.69 105 ARG A C 1
ATOM 784 O O . ARG A 1 105 ? 8.939 16.002 4.348 1.00 90.69 105 ARG A O 1
ATOM 791 N N . ALA A 1 106 ? 6.956 16.902 4.873 1.00 93.94 106 ALA A N 1
ATOM 792 C CA . ALA A 1 106 ? 6.217 16.104 3.901 1.00 93.94 106 ALA A CA 1
ATOM 793 C C . ALA A 1 106 ? 6.715 16.396 2.472 1.00 93.94 106 ALA A C 1
ATOM 795 O O . ALA A 1 106 ? 6.926 17.547 2.091 1.00 93.94 106 ALA A O 1
ATOM 796 N N . GLY A 1 107 ? 6.923 15.347 1.682 1.00 93.25 107 GLY A N 1
ATOM 797 C CA . GLY A 1 107 ? 7.513 15.403 0.348 1.00 93.25 107 GLY A CA 1
ATOM 798 C C . GLY A 1 107 ? 9.042 15.445 0.312 1.00 93.25 107 GLY A C 1
ATOM 799 O O . GLY A 1 107 ? 9.599 15.420 -0.784 1.00 93.25 107 GLY A O 1
ATOM 800 N N . VAL A 1 108 ? 9.737 15.489 1.455 1.00 96.62 108 VAL A N 1
ATOM 801 C CA . VAL A 1 108 ? 11.208 15.482 1.474 1.00 96.62 108 VAL A CA 1
ATOM 802 C C . VAL A 1 108 ? 11.730 14.087 1.097 1.00 96.62 108 VAL A C 1
ATOM 804 O O . VAL A 1 108 ? 11.253 13.100 1.662 1.00 96.62 108 VAL A O 1
ATOM 807 N N . PRO A 1 109 ? 12.706 13.974 0.173 1.00 95.94 109 PRO A N 1
ATOM 808 C CA . PRO A 1 109 ? 13.317 12.695 -0.177 1.00 95.94 109 PRO A CA 1
ATOM 809 C C . PRO A 1 109 ? 13.979 12.014 1.024 1.00 95.94 109 PRO A C 1
ATOM 811 O O . PRO A 1 109 ? 14.624 12.664 1.847 1.00 95.94 109 PRO A O 1
ATOM 814 N N . LEU A 1 110 ? 13.853 10.693 1.090 1.00 93.56 110 LEU A N 1
ATOM 815 C CA . LEU A 1 110 ? 14.538 9.836 2.050 1.00 93.56 110 LEU A CA 1
ATOM 816 C C . LEU A 1 110 ? 15.676 9.073 1.355 1.00 93.56 110 LEU A C 1
ATOM 818 O O . LEU A 1 110 ? 15.586 8.815 0.152 1.00 93.56 110 LEU A O 1
ATOM 822 N N . PRO A 1 111 ? 16.735 8.689 2.090 1.00 87.06 111 PRO A N 1
ATOM 823 C CA . PRO A 1 111 ? 17.780 7.825 1.553 1.00 87.06 111 PRO A CA 1
ATOM 824 C C . PRO A 1 111 ? 17.190 6.500 1.056 1.00 87.06 111 PRO A C 1
ATOM 826 O O . PRO A 1 111 ? 16.410 5.860 1.762 1.00 87.06 111 PRO A O 1
ATOM 829 N N . VAL A 1 112 ? 17.574 6.091 -0.154 1.00 68.50 112 VAL A N 1
ATOM 830 C CA . VAL A 1 112 ? 17.355 4.735 -0.666 1.00 68.50 112 VAL A CA 1
ATOM 831 C C . VAL A 1 112 ? 18.629 3.946 -0.391 1.00 68.50 112 VAL A C 1
ATOM 833 O O . VAL A 1 112 ? 19.561 3.961 -1.188 1.00 68.50 112 VAL A O 1
ATOM 836 N N . ASP A 1 113 ? 18.732 3.320 0.777 1.00 60.56 113 ASP A N 1
ATOM 837 C CA . ASP A 1 113 ? 19.880 2.450 1.036 1.00 60.56 113 ASP A CA 1
ATOM 838 C C . ASP A 1 113 ? 19.716 1.187 0.178 1.00 60.56 113 ASP A C 1
ATOM 840 O O . ASP A 1 113 ? 18.869 0.332 0.443 1.00 60.56 113 ASP A O 1
ATOM 844 N N . GLY A 1 114 ? 20.483 1.127 -0.913 1.00 50.66 114 GLY A N 1
ATOM 845 C CA . GLY A 1 114 ? 20.553 -0.020 -1.809 1.00 50.66 114 GLY A CA 1
ATOM 846 C C . GLY A 1 114 ? 21.213 -1.200 -1.102 1.00 50.66 114 GLY A C 1
ATOM 847 O O . GLY A 1 114 ? 22.389 -1.125 -0.746 1.00 50.66 114 GLY A O 1
ATOM 848 N N . SER A 1 115 ? 20.445 -2.268 -0.891 1.00 41.78 115 SER A N 1
ATOM 849 C CA . SER A 1 115 ? 20.956 -3.602 -0.559 1.00 41.78 115 SER A CA 1
ATOM 850 C C . SER A 1 115 ? 21.563 -4.276 -1.781 1.00 41.78 115 SER A C 1
ATOM 852 O O . SER A 1 115 ? 20.854 -4.280 -2.815 1.00 41.78 115 SER A O 1
#

Foldseek 3Di:
DDDPVSVVVQVQLQDDPPPFGHKDKDKDADPQQLWIKIWIFGWHDKAAQDPVNVVVLVVVLVVVLVSCCVRPVPPSVVSVVVRDPGDMDTDTDTPFMATCRPDPRHRPTDDPPDD

Radius of gyration: 16.47 Å; chains: 1; bounding box: 39×39×42 Å

Sequence (115 aa):
MLDGRDELVLDDLMRDGSGHGGAVAVTVADVRTLRAVQLKGHALRLEPATPVDVERAARFCDEFITDVSTNDGTPRALLERLVPGRYVACVVAVDGLFDQTPGPRAGVPLPVDGS

Secondary structure (DSSP, 8-state):
---HHHHHHHHHHH--TTSSPPEEEEEEE-TTT--EEEEEEEEEEEEEPPHHHHHHHHHHHHHHHHHHHHHH---HHHHGGGS-S--EEEEEEEEEEEE-SSSTTTT-EE-----